Protein AF-A0A961MN35-F1 (afdb_monomer_lite)

Secondary structure (DSSP, 8-state):
--------HHHHHHHHHHHHHTT-HHHHHTT-EEEEEETTEEEEEEE--GGGB-TTSSB-HHHHHHHHHHHHHHHHTTTSS------------S---TT-EEEEEEE-----

Radius of gyration: 15.72 Å; chains: 1; bounding box: 56×25×37 Å

Sequence (112 aa):
MTMTITLSPQALAEACAEAMWSTDLTSQRLGMRIEHIAPGEATLSMEITDSMMNGHGLAHGGFVFALADSAFAFACNGYNQRTVGHQAAITYMAPGRLGDRLTAVARELFRG

pLDDT: mean 95.5, std 9.03, range [46.06, 98.94]

Foldseek 3Di:
DDDDDDDDLARLLVVQLVVVVVPPVVCVVQVKDWPDTGALKTKIKGAQAPVQADPVQWGDVVVVVVNQVVRNLSNHRSHVDHDDDPDDDDDDDDTHHHGDMDMHIGGDPDDD

Structure (mmCIF, N/CA/C/O backbone):
data_AF-A0A961MN35-F1
#
_entry.id   AF-A0A961MN35-F1
#
loop_
_atom_site.group_PDB
_atom_site.id
_atom_site.type_symbol
_atom_site.label_atom_id
_atom_site.label_alt_id
_atom_site.label_comp_id
_atom_site.label_asym_id
_atom_site.label_entity_id
_atom_site.label_seq_id
_atom_site.pdbx_PDB_ins_code
_atom_site.Cartn_x
_atom_site.Cartn_y
_atom_site.Cartn_z
_atom_site.occupancy
_atom_site.B_iso_or_equiv
_atom_site.auth_seq_id
_atom_site.auth_comp_id
_atom_site.auth_asym_id
_atom_site.auth_atom_id
_atom_site.pdbx_PDB_model_num
ATOM 1 N N . MET A 1 1 ? 38.418 -6.849 -9.381 1.00 48.84 1 MET A N 1
ATOM 2 C CA . MET A 1 1 ? 37.399 -7.021 -10.435 1.00 48.84 1 MET A CA 1
ATOM 3 C C . MET A 1 1 ? 36.085 -7.308 -9.729 1.00 48.84 1 MET A C 1
ATOM 5 O O . MET A 1 1 ? 35.867 -8.430 -9.298 1.00 48.84 1 MET A O 1
ATOM 9 N N . THR A 1 2 ? 35.293 -6.273 -9.454 1.00 46.06 2 THR A N 1
ATOM 10 C CA . THR A 1 2 ? 34.024 -6.425 -8.728 1.00 46.06 2 THR A CA 1
ATOM 11 C C . THR A 1 2 ? 32.997 -6.965 -9.714 1.00 46.06 2 THR A C 1
ATOM 13 O O . THR A 1 2 ? 32.689 -6.292 -10.693 1.00 46.06 2 THR A O 1
ATOM 16 N N . MET A 1 3 ? 32.529 -8.198 -9.518 1.00 50.12 3 MET A N 1
ATOM 17 C CA . MET A 1 3 ? 31.439 -8.742 -10.324 1.00 50.12 3 MET A CA 1
ATOM 18 C C . MET A 1 3 ? 30.145 -8.028 -9.942 1.00 50.12 3 MET A C 1
ATOM 20 O O . MET A 1 3 ? 29.671 -8.155 -8.815 1.00 50.12 3 MET A O 1
ATOM 24 N N . THR A 1 4 ? 29.574 -7.272 -10.873 1.00 64.19 4 THR A N 1
ATOM 25 C CA . THR A 1 4 ? 28.225 -6.727 -10.739 1.00 64.19 4 THR A CA 1
ATOM 26 C C . THR A 1 4 ? 27.240 -7.875 -10.932 1.00 64.19 4 THR A C 1
ATOM 28 O O . THR A 1 4 ? 27.020 -8.340 -12.050 1.00 64.19 4 THR A O 1
ATOM 31 N N . ILE A 1 5 ? 26.675 -8.379 -9.835 1.00 73.81 5 ILE A N 1
ATOM 32 C CA . ILE A 1 5 ? 25.567 -9.333 -9.904 1.00 73.81 5 ILE A CA 1
ATOM 33 C C . ILE A 1 5 ? 24.363 -8.577 -10.467 1.00 73.81 5 ILE A C 1
ATOM 35 O O . I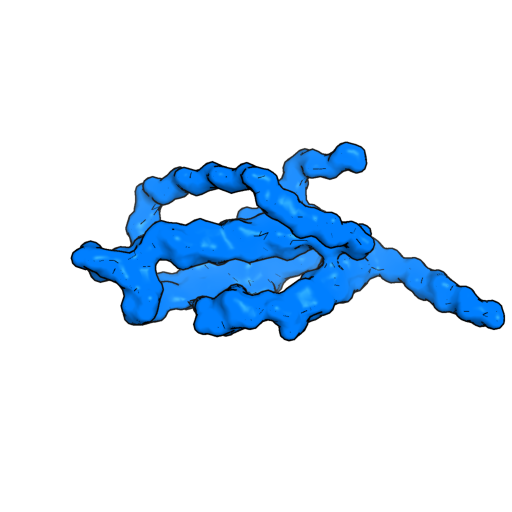LE A 1 5 ? 23.890 -7.615 -9.866 1.00 73.81 5 ILE A O 1
ATOM 39 N N . THR A 1 6 ? 23.889 -8.994 -11.639 1.00 84.69 6 THR A N 1
ATOM 40 C CA . THR A 1 6 ? 22.644 -8.474 -12.212 1.00 84.69 6 THR A CA 1
ATOM 41 C C . THR A 1 6 ? 21.495 -9.284 -11.624 1.00 84.69 6 THR A C 1
ATOM 43 O O . THR A 1 6 ? 21.406 -10.488 -11.859 1.00 84.69 6 THR A O 1
ATOM 46 N N . LEU A 1 7 ? 20.651 -8.639 -10.820 1.00 92.25 7 LEU A N 1
ATOM 47 C CA . LEU A 1 7 ? 19.444 -9.258 -10.274 1.00 92.25 7 LEU A CA 1
ATOM 48 C C . LEU A 1 7 ? 18.411 -9.480 -11.387 1.00 92.25 7 LEU A C 1
ATOM 50 O O . LEU A 1 7 ? 18.344 -8.708 -12.345 1.00 92.25 7 LEU A O 1
ATOM 54 N N . SER A 1 8 ? 17.582 -10.520 -11.249 1.00 97.00 8 SER A N 1
ATOM 55 C CA . SER A 1 8 ? 16.369 -10.633 -12.064 1.00 97.00 8 SER A CA 1
ATOM 56 C C . SER A 1 8 ? 15.417 -9.470 -11.741 1.00 97.00 8 SER A C 1
ATOM 58 O O . SER A 1 8 ? 15.504 -8.911 -10.645 1.00 97.00 8 SER A O 1
ATOM 60 N N . PRO A 1 9 ? 14.478 -9.109 -12.637 1.00 96.88 9 PRO A N 1
ATOM 61 C CA . PRO A 1 9 ? 13.500 -8.057 -12.349 1.00 96.88 9 PRO A CA 1
ATOM 62 C C . PRO A 1 9 ? 12.738 -8.293 -11.039 1.00 96.88 9 PRO A C 1
ATOM 64 O O . PRO A 1 9 ? 12.581 -7.370 -10.248 1.00 96.88 9 PRO A O 1
ATOM 67 N N . GLN A 1 10 ? 12.341 -9.543 -10.779 1.00 98.12 10 GLN A N 1
ATOM 68 C CA . GLN A 1 10 ? 11.676 -9.932 -9.536 1.00 98.12 10 GLN A CA 1
ATOM 69 C C . GLN A 1 10 ? 12.566 -9.685 -8.311 1.00 98.12 10 GLN A C 1
ATOM 71 O O . GLN A 1 10 ? 12.160 -8.986 -7.388 1.00 98.12 10 GLN A O 1
ATOM 76 N N . ALA A 1 11 ? 13.803 -10.194 -8.332 1.00 98.12 11 ALA A N 1
ATOM 77 C CA . ALA A 1 11 ? 14.728 -10.040 -7.212 1.00 98.12 11 ALA A CA 1
ATOM 78 C C . ALA A 1 11 ? 15.112 -8.569 -6.973 1.00 98.12 11 ALA A C 1
ATOM 80 O O . ALA A 1 11 ? 15.351 -8.166 -5.837 1.00 98.12 11 ALA A O 1
ATOM 81 N N . LEU A 1 12 ? 15.162 -7.754 -8.033 1.00 97.88 12 LEU A N 1
ATOM 82 C CA . LEU A 1 12 ? 15.378 -6.315 -7.916 1.00 97.88 12 LEU A CA 1
ATOM 83 C C . LEU A 1 12 ? 14.195 -5.629 -7.226 1.00 97.88 12 LEU A C 1
ATOM 85 O O . LEU A 1 12 ? 14.413 -4.859 -6.293 1.00 97.88 12 LEU A O 1
ATOM 89 N N . ALA A 1 13 ? 12.965 -5.929 -7.651 1.00 98.31 13 ALA A N 1
ATOM 90 C CA . ALA A 1 13 ? 11.759 -5.358 -7.062 1.00 98.31 13 ALA A CA 1
ATOM 91 C C . ALA A 1 13 ? 11.633 -5.711 -5.573 1.00 98.31 13 ALA A C 1
ATOM 93 O O . ALA A 1 13 ? 11.405 -4.824 -4.752 1.00 98.31 13 ALA A O 1
ATOM 94 N N . GLU A 1 14 ? 11.867 -6.975 -5.214 1.00 98.50 14 GLU A N 1
ATOM 95 C CA . GLU A 1 14 ? 11.877 -7.444 -3.823 1.00 98.50 14 GLU A CA 1
ATOM 96 C C . GLU A 1 14 ? 12.959 -6.747 -2.991 1.00 98.50 14 GLU A C 1
ATOM 98 O O . GLU A 1 14 ? 12.674 -6.265 -1.896 1.00 98.50 14 GLU A O 1
ATOM 103 N N . ALA A 1 15 ? 14.182 -6.612 -3.516 1.00 98.25 15 ALA A N 1
ATOM 104 C CA . ALA A 1 15 ? 15.260 -5.912 -2.820 1.00 98.25 15 ALA A CA 1
ATOM 105 C C . ALA A 1 15 ? 14.954 -4.417 -2.616 1.00 98.25 15 ALA A C 1
ATOM 107 O O . ALA A 1 15 ? 15.256 -3.857 -1.559 1.00 98.25 15 ALA A O 1
ATOM 108 N N . CYS A 1 16 ? 14.342 -3.758 -3.605 1.00 98.19 16 CYS A N 1
ATOM 109 C CA . CYS A 1 16 ? 13.893 -2.372 -3.477 1.00 98.19 16 CYS A CA 1
ATOM 110 C C . CYS A 1 16 ? 12.778 -2.227 -2.439 1.00 98.19 16 CYS A C 1
ATOM 112 O O . CYS A 1 16 ? 12.827 -1.303 -1.625 1.00 98.19 16 CYS A O 1
ATOM 114 N N . ALA A 1 17 ? 11.803 -3.139 -2.447 1.00 98.44 17 ALA A N 1
ATOM 115 C CA . ALA A 1 17 ? 10.725 -3.155 -1.472 1.00 98.44 17 ALA A CA 1
ATOM 116 C C . ALA A 1 17 ? 11.265 -3.366 -0.054 1.00 98.44 17 ALA A C 1
ATOM 118 O O . ALA A 1 17 ? 10.930 -2.584 0.826 1.00 98.44 17 ALA A O 1
ATOM 119 N N . GLU A 1 18 ? 12.162 -4.329 0.162 1.00 98.44 18 GLU A N 1
ATOM 120 C CA . GLU A 1 18 ? 12.787 -4.564 1.470 1.00 98.44 18 GLU A CA 1
ATOM 121 C C . GLU A 1 18 ? 13.535 -3.319 1.969 1.00 98.44 18 GLU A C 1
ATOM 123 O O . GLU A 1 18 ? 13.336 -2.859 3.097 1.00 98.44 18 GLU A O 1
ATOM 128 N N . ALA A 1 19 ? 14.347 -2.708 1.100 1.00 98.06 19 ALA A N 1
ATOM 129 C CA . ALA A 1 19 ? 15.084 -1.497 1.441 1.00 98.06 19 ALA A CA 1
ATOM 130 C C . ALA A 1 19 ? 14.145 -0.341 1.820 1.00 98.06 19 ALA A C 1
ATOM 132 O O . ALA A 1 19 ? 14.375 0.329 2.828 1.00 98.06 19 ALA A O 1
ATOM 133 N N . MET A 1 20 ? 13.080 -0.115 1.048 1.00 97.94 20 MET A N 1
ATOM 134 C CA . MET A 1 20 ? 12.100 0.932 1.339 1.00 97.94 20 MET A CA 1
ATOM 135 C C . MET A 1 20 ? 11.321 0.628 2.626 1.00 97.94 20 MET A C 1
ATOM 137 O O . MET A 1 20 ? 11.259 1.480 3.516 1.00 97.94 20 MET A O 1
ATOM 141 N N . TRP A 1 21 ? 10.813 -0.602 2.762 1.00 98.50 21 TRP A N 1
ATOM 142 C CA . TRP A 1 21 ? 10.045 -1.071 3.915 1.00 98.50 21 TRP A CA 1
ATOM 143 C C . TRP A 1 21 ? 10.814 -0.888 5.214 1.00 98.50 21 TRP A C 1
ATOM 145 O O . TRP A 1 21 ? 10.242 -0.367 6.165 1.00 98.50 21 TRP A O 1
ATOM 155 N N . SER A 1 22 ? 12.117 -1.198 5.238 1.00 98.19 22 SER A N 1
ATOM 156 C CA . SER A 1 22 ? 12.975 -1.064 6.427 1.00 98.19 22 SER A CA 1
ATOM 157 C C . SER A 1 22 ? 12.969 0.334 7.064 1.00 98.19 22 SER A C 1
ATOM 159 O O . SER A 1 22 ? 13.250 0.472 8.255 1.00 98.19 22 SER A O 1
ATOM 161 N N . THR A 1 23 ? 12.609 1.368 6.296 1.00 96.88 23 THR A N 1
ATOM 162 C CA . THR A 1 23 ? 12.550 2.763 6.759 1.00 96.88 23 THR A C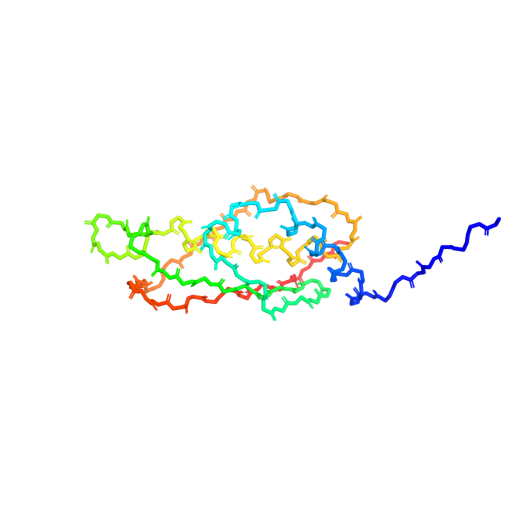A 1
ATOM 163 C C . THR A 1 23 ? 11.148 3.375 6.744 1.00 96.88 23 THR A C 1
ATOM 165 O O . THR A 1 23 ? 10.964 4.473 7.272 1.00 96.88 23 THR A O 1
ATOM 168 N N . ASP A 1 24 ? 10.143 2.675 6.212 1.00 98.06 24 ASP A N 1
ATOM 169 C CA . ASP A 1 24 ? 8.750 3.127 6.208 1.00 98.06 24 ASP A CA 1
ATOM 170 C C . ASP A 1 24 ? 8.064 2.831 7.552 1.00 98.06 24 ASP A C 1
ATOM 172 O O . ASP A 1 24 ? 7.224 1.941 7.708 1.00 98.06 24 ASP A O 1
ATOM 176 N N . LEU A 1 25 ? 8.449 3.610 8.564 1.00 98.25 25 LEU A N 1
ATOM 177 C CA . LEU A 1 25 ? 7.912 3.477 9.917 1.00 98.25 25 LEU A CA 1
ATOM 178 C C . LEU A 1 25 ? 6.413 3.784 9.985 1.00 98.25 25 LEU A C 1
ATOM 180 O O . LEU A 1 25 ? 5.746 3.311 10.903 1.00 98.25 25 LEU A O 1
ATOM 184 N N . THR A 1 26 ? 5.881 4.582 9.060 1.00 97.88 26 THR A N 1
ATOM 185 C CA . THR A 1 26 ? 4.459 4.933 9.041 1.00 97.88 26 THR A CA 1
ATOM 186 C C . THR A 1 26 ? 3.629 3.716 8.670 1.00 97.88 26 THR A C 1
ATOM 188 O O . THR A 1 26 ? 2.769 3.323 9.459 1.00 97.88 26 THR A O 1
ATOM 191 N N . SER A 1 27 ? 3.924 3.069 7.538 1.00 98.38 27 SER A N 1
ATOM 192 C CA . SER A 1 27 ? 3.208 1.859 7.116 1.00 98.38 27 SER A CA 1
ATOM 193 C C . SER A 1 27 ? 3.327 0.748 8.161 1.00 98.38 27 SER A C 1
ATOM 195 O O . SER A 1 27 ? 2.325 0.136 8.531 1.00 98.38 27 SER A O 1
ATOM 197 N N . GLN A 1 28 ? 4.520 0.550 8.734 1.00 98.56 28 GLN A N 1
ATOM 198 C CA . GLN A 1 28 ? 4.727 -0.429 9.808 1.00 98.56 28 GLN A CA 1
ATOM 199 C C . GLN A 1 28 ? 3.893 -0.127 11.065 1.00 98.56 28 GLN A C 1
ATOM 201 O O . GLN A 1 28 ? 3.270 -1.026 11.627 1.00 98.56 28 GLN A O 1
ATOM 206 N N . ARG A 1 29 ? 3.846 1.133 11.523 1.00 98.25 29 ARG A N 1
ATOM 207 C CA . ARG A 1 29 ? 3.081 1.537 12.722 1.00 98.25 29 ARG A CA 1
ATOM 208 C C . ARG A 1 29 ? 1.575 1.475 12.522 1.00 98.25 29 ARG A C 1
ATOM 210 O O . ARG A 1 29 ? 0.853 1.253 13.487 1.00 98.25 29 ARG A O 1
ATOM 217 N N . LEU A 1 30 ? 1.115 1.652 11.288 1.00 98.25 30 LEU A N 1
ATOM 218 C CA . LEU A 1 30 ? -0.276 1.421 10.911 1.00 98.25 30 LEU A CA 1
ATOM 219 C C . LEU A 1 30 ? -0.610 -0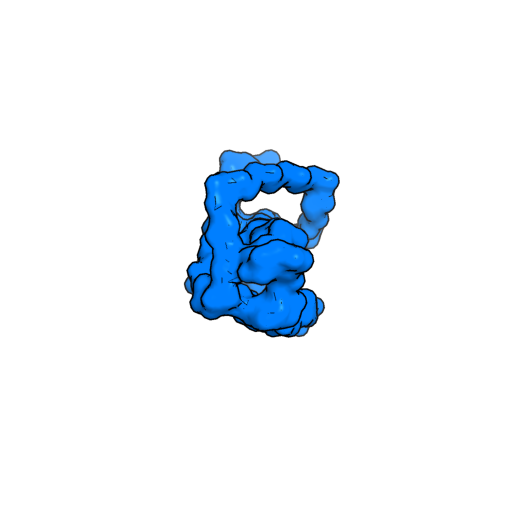.075 10.798 1.00 98.25 30 LEU A C 1
ATOM 221 O O . LEU A 1 30 ? -1.735 -0.422 10.464 1.00 98.25 30 LEU A O 1
ATOM 225 N N . GLY A 1 31 ? 0.338 -0.975 11.080 1.00 98.44 31 GLY A N 1
ATOM 226 C CA . GLY A 1 31 ? 0.113 -2.417 11.021 1.00 98.44 31 GLY A CA 1
ATOM 227 C C . GLY A 1 31 ? -0.043 -2.941 9.595 1.00 98.44 31 GLY A C 1
ATOM 228 O O . GLY A 1 31 ? -0.618 -4.015 9.404 1.00 98.44 31 GLY A O 1
ATOM 229 N N . MET A 1 32 ? 0.446 -2.196 8.596 1.00 98.81 32 MET A N 1
ATOM 230 C CA . MET A 1 32 ? 0.417 -2.657 7.217 1.00 98.81 32 MET A CA 1
ATOM 231 C C . MET A 1 32 ? 1.339 -3.865 7.032 1.00 98.81 32 MET A C 1
ATOM 233 O O . MET A 1 32 ? 2.337 -4.030 7.740 1.00 98.81 32 MET A O 1
ATOM 237 N N . ARG A 1 33 ? 1.023 -4.705 6.050 1.00 98.75 33 ARG A N 1
ATOM 238 C CA . ARG A 1 33 ? 1.853 -5.839 5.636 1.00 98.75 33 ARG A CA 1
ATOM 239 C C . ARG A 1 33 ? 2.004 -5.841 4.126 1.00 98.75 33 ARG A C 1
ATOM 241 O O . ARG A 1 33 ? 1.017 -5.650 3.421 1.00 98.75 33 ARG A O 1
ATOM 248 N N . ILE A 1 34 ? 3.221 -6.083 3.647 1.00 98.75 34 ILE A N 1
ATOM 249 C CA . ILE A 1 34 ? 3.469 -6.400 2.239 1.00 98.75 34 ILE A CA 1
ATOM 250 C C . ILE A 1 34 ? 3.032 -7.848 2.010 1.00 98.75 34 ILE A C 1
ATOM 252 O O . ILE A 1 34 ? 3.549 -8.764 2.642 1.00 98.75 34 ILE A O 1
ATOM 256 N N . GLU A 1 35 ? 2.069 -8.043 1.117 1.00 98.75 35 GLU A N 1
ATOM 257 C CA . GLU A 1 35 ? 1.516 -9.355 0.763 1.00 98.75 35 GLU A CA 1
ATOM 258 C C . GLU A 1 35 ? 2.117 -9.887 -0.545 1.00 98.75 35 GLU A C 1
ATOM 260 O O . GLU A 1 35 ? 2.266 -11.093 -0.721 1.00 98.75 35 GLU A O 1
ATOM 265 N N . HIS A 1 36 ? 2.449 -8.987 -1.476 1.00 98.81 36 HIS A N 1
ATOM 266 C CA . HIS A 1 36 ? 3.017 -9.324 -2.780 1.00 98.81 36 HIS A CA 1
ATOM 267 C C . HIS A 1 36 ? 3.837 -8.157 -3.331 1.00 98.81 36 HIS A C 1
ATOM 269 O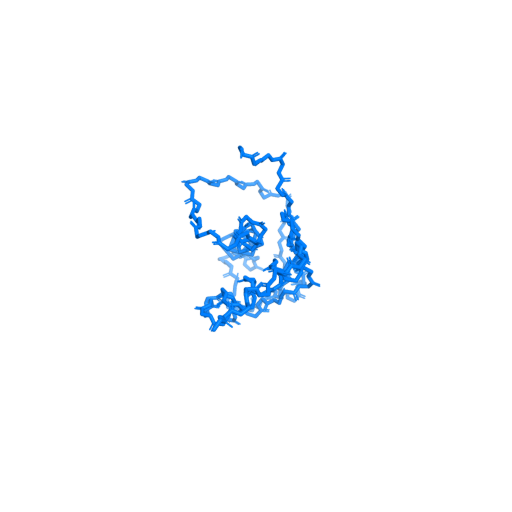 O . HIS A 1 36 ? 3.418 -7.004 -3.208 1.00 98.81 36 HIS A O 1
ATOM 275 N N . ILE A 1 37 ? 4.953 -8.474 -3.989 1.00 98.81 37 ILE A N 1
ATOM 276 C CA . ILE A 1 37 ? 5.782 -7.547 -4.765 1.00 98.81 37 ILE A CA 1
ATOM 277 C C . ILE A 1 37 ? 6.150 -8.227 -6.079 1.00 98.81 37 ILE A C 1
ATOM 279 O O . ILE A 1 37 ? 6.559 -9.386 -6.084 1.00 98.81 37 ILE A O 1
ATOM 283 N N . ALA A 1 38 ? 6.047 -7.488 -7.176 1.00 98.50 38 ALA A N 1
ATOM 284 C CA . ALA A 1 38 ? 6.607 -7.849 -8.473 1.00 98.50 38 ALA A CA 1
ATOM 285 C C . ALA A 1 38 ? 7.003 -6.562 -9.225 1.00 98.50 38 ALA A C 1
ATOM 287 O O . ALA A 1 38 ? 6.682 -5.461 -8.767 1.00 98.50 38 ALA A O 1
ATOM 288 N N . PRO A 1 39 ? 7.714 -6.638 -10.364 1.00 97.88 39 PRO A N 1
ATOM 289 C CA . PRO A 1 39 ? 8.013 -5.455 -11.167 1.00 97.88 39 PRO A CA 1
ATOM 290 C C . PRO A 1 39 ? 6.736 -4.687 -11.533 1.00 97.88 39 PRO A C 1
ATOM 292 O O . PRO A 1 39 ? 5.874 -5.213 -12.232 1.00 97.88 39 PRO A O 1
ATOM 295 N N . GLY A 1 40 ? 6.614 -3.453 -11.038 1.00 98.06 40 GLY A N 1
ATOM 296 C CA . GLY A 1 40 ? 5.450 -2.604 -11.285 1.00 98.06 40 GLY A CA 1
ATOM 297 C C . GLY A 1 40 ? 4.206 -2.971 -10.472 1.00 98.06 40 GLY A C 1
ATOM 298 O O . GLY A 1 40 ? 3.155 -2.381 -10.701 1.00 98.06 40 GLY A O 1
ATOM 299 N N . GLU A 1 41 ? 4.273 -3.915 -9.533 1.00 98.75 41 GLU A N 1
ATOM 300 C CA . GLU A 1 41 ? 3.106 -4.380 -8.779 1.00 98.75 41 GLU A CA 1
ATOM 301 C C . GLU A 1 41 ? 3.392 -4.493 -7.285 1.00 98.75 41 GLU A C 1
ATOM 303 O O . GLU A 1 41 ? 4.461 -4.932 -6.859 1.00 98.75 41 GLU A O 1
ATOM 308 N N . ALA A 1 42 ? 2.392 -4.161 -6.475 1.00 98.88 42 ALA A N 1
ATOM 309 C CA . ALA A 1 42 ? 2.440 -4.382 -5.039 1.00 98.88 42 ALA A CA 1
ATOM 310 C C . ALA A 1 42 ? 1.042 -4.647 -4.484 1.00 98.88 42 ALA A C 1
ATOM 312 O O . ALA A 1 42 ? 0.055 -4.056 -4.922 1.00 98.88 42 ALA A O 1
ATOM 313 N N . THR A 1 43 ? 0.954 -5.530 -3.494 1.00 98.94 43 THR A N 1
ATOM 314 C CA . THR A 1 43 ? -0.251 -5.702 -2.679 1.00 98.94 43 THR A CA 1
ATOM 315 C C . THR A 1 43 ? 0.106 -5.524 -1.219 1.00 98.94 43 THR A C 1
ATOM 317 O O . THR A 1 43 ? 1.006 -6.200 -0.722 1.00 98.94 43 THR A O 1
ATOM 320 N N . LEU A 1 44 ? -0.611 -4.638 -0.532 1.00 98.88 44 LEU A N 1
ATOM 321 C CA . LEU A 1 44 ? -0.486 -4.427 0.906 1.00 98.88 44 LEU A CA 1
ATOM 322 C C . LEU A 1 44 ? -1.829 -4.676 1.594 1.00 98.88 44 LEU A C 1
ATOM 324 O O . LEU A 1 44 ? -2.889 -4.442 1.012 1.00 98.88 44 LEU A O 1
ATOM 328 N N . SER A 1 45 ? -1.790 -5.103 2.853 1.00 98.88 45 SER A N 1
ATOM 329 C CA . SER A 1 45 ? -2.976 -5.207 3.705 1.00 98.88 45 SER A CA 1
ATOM 330 C C . SER A 1 45 ? -2.837 -4.397 4.988 1.00 98.88 45 SER A C 1
ATOM 332 O O . SER A 1 45 ? -1.723 -4.108 5.414 1.00 98.88 45 SER A O 1
ATOM 334 N N . MET A 1 46 ? -3.965 -4.030 5.600 1.00 98.75 46 MET A N 1
ATOM 335 C CA . MET A 1 46 ? -4.030 -3.321 6.882 1.00 98.75 46 MET A CA 1
ATOM 336 C C . MET A 1 46 ? -5.331 -3.663 7.604 1.00 98.75 46 MET A C 1
ATOM 338 O O . MET A 1 46 ? -6.398 -3.679 6.991 1.00 98.75 46 MET A O 1
ATOM 342 N N . GLU A 1 47 ? -5.249 -3.925 8.903 1.00 98.75 47 GLU A N 1
ATOM 343 C CA . GLU A 1 47 ? -6.424 -4.096 9.760 1.00 98.75 47 GLU A CA 1
ATOM 344 C C . GLU A 1 47 ? -6.863 -2.739 10.316 1.00 98.75 47 GLU A C 1
ATOM 346 O O . GLU A 1 47 ? -6.034 -1.962 10.791 1.00 98.75 47 GLU A O 1
ATOM 351 N N . ILE A 1 48 ? -8.160 -2.438 10.253 1.00 98.50 48 ILE A N 1
ATOM 352 C CA . ILE A 1 48 ? -8.711 -1.207 10.820 1.00 98.50 48 ILE A CA 1
ATOM 353 C C . ILE A 1 48 ? -8.826 -1.350 12.334 1.00 98.50 48 ILE A C 1
ATOM 355 O O . ILE A 1 48 ? -9.635 -2.130 12.836 1.00 98.50 48 ILE A O 1
ATOM 359 N N . THR A 1 49 ? -8.052 -0.543 13.053 1.00 98.38 49 THR A N 1
ATOM 360 C CA . THR A 1 49 ? -8.065 -0.468 14.517 1.00 98.38 49 THR A CA 1
ATOM 361 C C . THR A 1 49 ? -8.955 0.668 15.022 1.00 98.38 49 THR A C 1
ATOM 363 O O . THR A 1 49 ? -9.404 1.537 14.272 1.00 98.38 49 THR A O 1
ATOM 366 N N . ASP A 1 50 ? -9.189 0.690 16.330 1.00 97.75 50 ASP A N 1
ATOM 367 C CA . ASP A 1 50 ? -9.925 1.744 17.034 1.00 97.75 50 ASP A CA 1
ATOM 368 C C . ASP A 1 50 ? -9.296 3.136 16.844 1.00 97.75 50 ASP A C 1
ATOM 370 O O . ASP A 1 50 ? -10.000 4.122 16.625 1.00 97.75 50 ASP A O 1
ATOM 374 N N . SER A 1 51 ? -7.965 3.211 16.828 1.00 97.62 51 SER A N 1
ATOM 375 C CA . SER A 1 51 ? -7.200 4.435 16.563 1.00 97.62 51 SER A CA 1
ATOM 376 C C . SER A 1 51 ? -7.361 4.983 15.140 1.00 97.62 51 SER A C 1
ATOM 378 O O . SER A 1 51 ? -6.964 6.118 14.875 1.00 97.62 51 SER A O 1
ATOM 380 N N . MET A 1 52 ? -7.956 4.208 14.227 1.00 98.38 52 MET A N 1
ATOM 381 C CA . MET A 1 52 ? -8.185 4.591 12.832 1.00 98.38 52 MET A CA 1
ATOM 382 C C . MET A 1 52 ? -9.618 5.059 12.556 1.00 98.38 52 MET A C 1
ATOM 384 O O . MET A 1 52 ? -9.992 5.280 11.400 1.00 98.38 52 MET A O 1
ATOM 388 N N . MET A 1 53 ? -10.441 5.204 13.592 1.00 98.25 53 MET A N 1
ATOM 389 C CA . MET A 1 53 ? -11.845 5.574 13.454 1.00 98.25 53 MET A CA 1
ATOM 390 C C . MET A 1 53 ? -12.019 7.089 13.294 1.00 98.25 53 MET A C 1
ATOM 392 O O . MET A 1 53 ? -11.340 7.892 13.929 1.00 98.25 53 MET A O 1
ATOM 396 N N . ASN A 1 54 ? -12.953 7.498 12.437 1.00 97.56 54 ASN A N 1
ATOM 397 C CA . ASN A 1 54 ? -13.399 8.885 12.332 1.00 97.56 54 ASN A CA 1
ATOM 398 C C . ASN A 1 54 ? -14.532 9.190 13.332 1.00 97.56 54 ASN A C 1
ATOM 400 O O . ASN A 1 54 ? -15.006 8.313 14.055 1.00 97.56 54 ASN A O 1
ATOM 404 N N . GLY A 1 55 ? -15.028 10.434 13.323 1.00 96.94 55 GLY A N 1
ATOM 405 C CA . GLY A 1 55 ? -16.116 10.889 14.203 1.00 96.94 55 GLY A CA 1
ATOM 406 C C . GLY A 1 55 ? -17.473 10.190 14.015 1.00 96.94 55 GLY A C 1
ATOM 407 O O . GLY A 1 55 ? -18.397 10.456 14.776 1.00 96.94 55 GLY A O 1
ATOM 408 N N . HIS A 1 56 ? -17.603 9.298 13.031 1.00 96.62 56 HIS A N 1
ATOM 409 C CA . HIS A 1 56 ? -18.794 8.485 12.781 1.00 96.62 56 HIS A CA 1
ATOM 410 C C . HIS A 1 56 ? -18.605 7.007 13.160 1.00 96.62 56 HIS A C 1
ATOM 412 O O . HIS A 1 56 ? -19.490 6.199 12.886 1.00 96.62 56 HIS A O 1
ATOM 418 N N . GLY A 1 57 ? -17.465 6.630 13.752 1.00 96.31 57 GLY A N 1
ATOM 419 C CA . GLY A 1 57 ? -17.154 5.230 14.064 1.00 96.31 57 GLY A CA 1
ATOM 420 C C . GLY A 1 57 ? -16.857 4.376 12.824 1.00 96.31 57 GLY A C 1
ATOM 421 O O . GLY A 1 57 ? -17.034 3.161 12.855 1.00 96.31 57 GLY A O 1
ATOM 422 N N . LEU A 1 58 ? -16.439 5.006 11.720 1.00 98.25 58 LEU A N 1
ATOM 423 C CA . LEU A 1 58 ? -16.054 4.360 10.459 1.00 98.25 58 LEU A CA 1
ATOM 424 C C . LEU A 1 58 ? -14.586 4.641 10.153 1.00 98.25 58 LEU A C 1
ATOM 426 O O . LEU A 1 58 ? -14.030 5.615 10.663 1.00 98.25 58 LEU A O 1
ATOM 430 N N . ALA A 1 59 ? -13.940 3.795 9.351 1.00 98.31 59 ALA A N 1
ATOM 431 C CA . ALA A 1 59 ? -12.530 3.971 9.020 1.00 98.31 59 ALA A CA 1
ATOM 432 C C . ALA A 1 59 ? -12.293 5.390 8.479 1.00 98.31 59 ALA A C 1
ATOM 434 O O . ALA A 1 59 ? -12.991 5.853 7.570 1.00 98.31 59 ALA A O 1
ATOM 435 N N . HIS A 1 60 ? -11.333 6.108 9.057 1.00 98.50 60 HIS A N 1
ATOM 436 C CA . HIS A 1 60 ? -10.992 7.441 8.592 1.00 98.50 60 HIS A CA 1
ATOM 437 C C . HIS A 1 60 ? -10.405 7.338 7.183 1.00 98.50 60 HIS A C 1
ATOM 439 O O . HIS A 1 60 ? -9.453 6.591 6.951 1.00 98.50 60 HIS A O 1
ATOM 445 N N . GLY A 1 61 ? -10.953 8.113 6.242 1.00 98.19 61 GLY A N 1
ATOM 446 C CA . GLY A 1 61 ? -10.562 8.039 4.830 1.00 98.19 61 GLY A CA 1
ATOM 447 C C . GLY A 1 61 ? -9.056 8.206 4.624 1.00 98.19 61 GLY A C 1
ATOM 448 O O . GLY A 1 61 ? -8.467 7.499 3.820 1.00 98.19 61 GLY A O 1
ATOM 449 N N . GLY A 1 62 ? -8.408 9.045 5.439 1.00 98.31 62 GLY A N 1
ATOM 450 C CA . GLY A 1 62 ? -6.951 9.210 5.433 1.00 98.31 62 GLY A CA 1
ATOM 451 C C . GLY A 1 62 ? -6.148 7.913 5.625 1.00 98.31 62 GLY A C 1
ATOM 452 O O . GLY A 1 62 ? -5.135 7.753 4.958 1.00 98.31 62 GLY A O 1
ATOM 453 N N . PHE A 1 63 ? -6.597 6.963 6.457 1.00 98.50 63 PHE A N 1
ATOM 454 C CA . PHE A 1 63 ? -5.895 5.680 6.623 1.00 98.50 63 PHE A CA 1
ATOM 455 C C . PHE A 1 63 ? -6.150 4.731 5.450 1.00 98.50 63 PHE A C 1
ATOM 457 O O . PHE A 1 63 ? -5.236 4.048 4.999 1.00 98.50 63 PHE A O 1
ATOM 464 N N . VAL A 1 64 ? -7.368 4.736 4.899 1.00 98.44 64 VAL A N 1
ATOM 465 C CA . VAL A 1 64 ? -7.686 3.991 3.669 1.00 98.44 64 VAL A CA 1
ATOM 466 C C . VAL A 1 64 ? -6.835 4.504 2.502 1.00 98.44 64 VAL A C 1
ATOM 468 O O . VAL A 1 64 ? -6.275 3.713 1.748 1.00 98.44 64 VAL A O 1
ATOM 471 N N . PHE A 1 65 ? -6.698 5.827 2.384 1.00 98.56 65 PHE A N 1
ATOM 472 C CA . PHE A 1 65 ? -5.819 6.457 1.407 1.00 98.56 65 PHE A CA 1
ATOM 473 C C . PHE A 1 65 ? -4.353 6.103 1.653 1.00 98.56 65 PHE A C 1
ATOM 475 O O . PHE A 1 65 ? -3.684 5.715 0.708 1.00 98.56 65 PHE A O 1
ATOM 482 N N . ALA A 1 66 ? -3.872 6.172 2.898 1.00 98.56 66 ALA A N 1
ATOM 483 C CA . ALA A 1 66 ? -2.497 5.808 3.231 1.00 98.56 66 ALA A CA 1
ATOM 484 C C . ALA A 1 66 ? -2.165 4.370 2.806 1.00 98.56 66 ALA A C 1
ATOM 486 O O . ALA A 1 66 ? -1.117 4.146 2.219 1.00 98.56 66 ALA A O 1
ATOM 487 N N . LEU A 1 67 ? -3.071 3.405 3.012 1.00 98.81 67 LEU A N 1
ATOM 488 C CA . LEU A 1 67 ? -2.873 2.034 2.527 1.00 98.81 67 LEU A CA 1
ATOM 489 C C . LEU A 1 67 ? -2.741 1.971 0.994 1.00 98.81 67 LEU A C 1
ATOM 491 O O . LEU A 1 67 ? -1.864 1.278 0.473 1.00 98.81 67 LEU A O 1
ATOM 495 N N . ALA A 1 68 ? -3.613 2.677 0.272 1.00 98.69 68 ALA A N 1
ATOM 496 C CA . ALA A 1 68 ? -3.579 2.719 -1.188 1.00 98.69 68 ALA A CA 1
ATOM 497 C C . ALA A 1 68 ? -2.314 3.415 -1.722 1.00 98.69 68 ALA A C 1
ATOM 499 O O . ALA A 1 68 ? -1.700 2.924 -2.669 1.00 98.69 68 ALA A O 1
ATOM 500 N N . ASP A 1 69 ? -1.911 4.523 -1.098 1.00 98.50 69 ASP A N 1
ATOM 501 C CA . ASP A 1 69 ? -0.703 5.281 -1.428 1.00 98.50 69 ASP A CA 1
ATOM 502 C C . ASP A 1 69 ? 0.568 4.469 -1.147 1.00 98.50 69 ASP A C 1
ATOM 504 O O . ASP A 1 69 ? 1.441 4.394 -2.008 1.00 98.50 69 ASP A O 1
ATOM 508 N N . SER A 1 70 ? 0.636 3.754 -0.018 1.00 98.62 70 SER A N 1
ATOM 509 C CA . SER A 1 70 ? 1.747 2.844 0.274 1.00 98.62 70 SER A CA 1
ATOM 510 C C . SER A 1 70 ? 1.858 1.752 -0.792 1.00 98.62 70 SER A C 1
ATOM 512 O O . SER A 1 70 ? 2.936 1.554 -1.350 1.00 98.62 70 SER A O 1
ATOM 514 N N . ALA A 1 71 ? 0.759 1.078 -1.159 1.00 98.75 71 ALA A N 1
ATOM 515 C CA . ALA A 1 71 ? 0.795 0.080 -2.233 1.00 98.75 71 ALA A CA 1
ATOM 516 C C . ALA A 1 71 ? 1.266 0.686 -3.566 1.00 98.75 71 ALA A C 1
ATOM 518 O O . ALA A 1 71 ? 2.101 0.100 -4.256 1.00 98.75 71 ALA A O 1
ATOM 519 N N . PHE A 1 72 ? 0.791 1.884 -3.909 1.00 98.25 72 PHE A N 1
ATOM 520 C CA . PHE A 1 72 ? 1.254 2.615 -5.085 1.00 98.25 72 PHE A CA 1
ATOM 521 C C . PHE A 1 72 ? 2.762 2.909 -5.037 1.00 98.25 72 PHE A C 1
ATOM 523 O O . PHE A 1 72 ? 3.463 2.643 -6.016 1.00 98.25 72 PHE A O 1
ATOM 530 N N . ALA A 1 73 ? 3.276 3.383 -3.901 1.00 97.88 73 ALA A N 1
ATOM 531 C CA . ALA A 1 73 ? 4.694 3.661 -3.710 1.00 97.88 73 ALA A CA 1
ATOM 532 C C . ALA A 1 73 ? 5.556 2.406 -3.912 1.00 97.88 73 ALA A C 1
ATOM 534 O O . ALA A 1 73 ? 6.576 2.474 -4.602 1.00 97.88 73 ALA A O 1
ATOM 535 N N . PHE A 1 74 ? 5.148 1.255 -3.361 1.00 98.44 74 PHE A N 1
ATOM 536 C CA . PHE A 1 74 ? 5.865 -0.014 -3.545 1.00 98.44 74 PHE A CA 1
ATOM 537 C C . PHE A 1 74 ? 5.836 -0.495 -5.000 1.00 98.44 74 PHE A C 1
ATOM 539 O O . PHE A 1 74 ? 6.861 -0.958 -5.499 1.00 98.44 74 PHE A O 1
ATOM 546 N N . ALA A 1 75 ? 4.719 -0.318 -5.710 1.00 98.12 75 ALA A N 1
ATOM 547 C CA . ALA A 1 75 ? 4.609 -0.707 -7.114 1.00 98.12 75 ALA A CA 1
ATOM 548 C C . ALA A 1 75 ? 5.546 0.107 -8.032 1.00 98.12 75 ALA A C 1
ATOM 550 O O . ALA A 1 75 ? 6.202 -0.461 -8.904 1.00 98.12 75 ALA A O 1
ATOM 551 N N . CYS A 1 76 ? 5.660 1.428 -7.844 1.00 96.44 76 CYS A N 1
ATOM 552 C CA . CYS A 1 76 ? 6.445 2.284 -8.748 1.00 96.44 76 CYS A CA 1
ATOM 553 C C . CYS A 1 76 ? 7.948 2.375 -8.406 1.00 96.44 76 CYS A C 1
ATOM 555 O O . CYS A 1 76 ? 8.751 2.737 -9.276 1.00 96.44 76 CYS A O 1
ATOM 557 N N . ASN A 1 77 ? 8.353 1.994 -7.184 1.00 96.69 77 ASN A N 1
ATOM 558 C CA . ASN A 1 77 ? 9.747 2.040 -6.712 1.00 96.69 77 ASN A CA 1
ATOM 559 C C . ASN A 1 77 ? 10.523 0.711 -6.844 1.00 96.69 77 ASN A C 1
ATOM 561 O O . ASN A 1 77 ? 11.663 0.623 -6.389 1.00 96.69 77 ASN A O 1
ATOM 565 N N . GLY A 1 78 ? 9.978 -0.304 -7.524 1.00 94.62 78 GLY A N 1
ATOM 566 C CA . GLY A 1 78 ? 10.617 -1.622 -7.714 1.00 94.62 78 GLY A CA 1
ATOM 567 C C . GLY A 1 78 ? 11.819 -1.676 -8.678 1.00 94.62 78 GLY A C 1
ATOM 568 O O . GLY A 1 78 ? 12.246 -2.759 -9.066 1.00 94.62 78 GLY A O 1
ATOM 569 N N . TYR A 1 79 ? 12.361 -0.532 -9.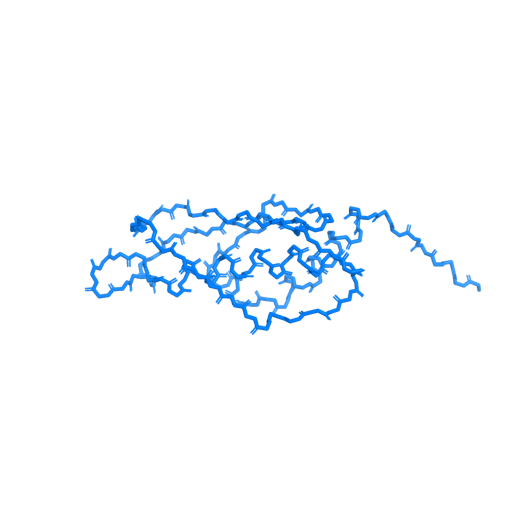103 1.00 94.88 79 TYR A N 1
ATOM 570 C CA . TYR A 1 79 ? 13.299 -0.435 -10.236 1.00 94.88 79 TYR A CA 1
ATOM 571 C C . TYR A 1 79 ? 14.653 0.188 -9.875 1.00 94.88 79 TYR A C 1
ATOM 573 O O . TYR A 1 79 ? 15.376 0.666 -10.749 1.00 94.88 79 TYR A O 1
ATOM 581 N N . ASN A 1 80 ? 14.989 0.232 -8.583 1.00 95.19 80 ASN A N 1
ATOM 582 C CA . ASN A 1 80 ? 16.211 0.855 -8.061 1.00 95.19 80 ASN A CA 1
ATOM 583 C C . ASN A 1 80 ? 16.392 2.324 -8.497 1.00 95.19 80 ASN A C 1
ATOM 585 O O . ASN A 1 80 ? 17.500 2.823 -8.692 1.00 95.19 80 ASN A O 1
ATOM 589 N N . GLN A 1 81 ? 15.270 3.024 -8.651 1.00 93.38 81 GLN A N 1
ATOM 590 C CA . GLN A 1 81 ? 15.192 4.453 -8.911 1.00 93.38 81 GLN A CA 1
ATOM 591 C C . GLN A 1 81 ? 14.156 5.032 -7.959 1.00 93.38 81 GLN A C 1
ATOM 593 O O . GLN A 1 81 ? 13.012 4.585 -7.948 1.00 93.38 81 GLN A O 1
ATOM 598 N N . ARG A 1 82 ? 14.567 6.007 -7.145 1.00 93.12 82 ARG A N 1
ATOM 599 C CA . ARG A 1 82 ? 13.664 6.652 -6.190 1.00 93.12 82 ARG A CA 1
ATOM 600 C C . ARG A 1 82 ? 12.695 7.559 -6.932 1.00 93.12 82 ARG A C 1
ATOM 602 O O . ARG A 1 82 ? 13.119 8.431 -7.688 1.00 93.12 82 ARG A O 1
ATOM 609 N N . THR A 1 83 ? 11.414 7.376 -6.662 1.00 93.19 83 THR A N 1
ATOM 610 C CA . THR A 1 83 ? 10.320 8.172 -7.211 1.00 93.19 83 THR A CA 1
ATOM 611 C C . THR A 1 83 ? 9.421 8.655 -6.079 1.00 93.19 83 THR A C 1
ATOM 613 O O . THR A 1 83 ? 9.359 8.042 -5.014 1.00 93.19 83 THR A O 1
ATOM 616 N N . VAL A 1 84 ? 8.751 9.785 -6.295 1.00 94.75 84 VAL A N 1
ATOM 617 C CA . VAL A 1 84 ? 7.809 10.373 -5.337 1.00 94.75 84 VAL A CA 1
ATOM 618 C C . VAL A 1 84 ? 6.481 10.642 -6.030 1.00 94.75 84 VAL A C 1
ATOM 620 O O . VAL A 1 84 ? 6.454 11.011 -7.207 1.00 94.75 84 VAL A O 1
ATOM 623 N N . GLY A 1 85 ? 5.380 10.456 -5.304 1.00 93.38 85 GLY A N 1
ATOM 624 C CA . GLY A 1 85 ? 4.045 10.757 -5.806 1.00 93.38 85 GLY A CA 1
ATOM 625 C C . GLY A 1 85 ? 3.870 12.259 -6.027 1.00 93.38 85 GLY A C 1
ATOM 626 O O . GLY A 1 85 ? 4.113 13.057 -5.127 1.00 93.38 85 GLY A O 1
ATOM 627 N N . HIS A 1 86 ? 3.444 12.648 -7.229 1.00 95.88 86 HIS A N 1
ATOM 628 C CA . HIS A 1 86 ? 3.111 14.044 -7.538 1.00 95.88 86 HIS A CA 1
ATOM 629 C C . HIS A 1 86 ? 1.624 14.325 -7.272 1.00 95.88 86 HIS A C 1
ATOM 631 O O . HIS A 1 86 ? 1.262 15.365 -6.730 1.00 95.88 86 HIS A O 1
ATOM 637 N N . GLN A 1 87 ? 0.752 13.389 -7.644 1.00 96.31 87 GLN A N 1
ATOM 638 C CA . GLN A 1 87 ? -0.695 13.523 -7.532 1.00 96.31 87 GLN A CA 1
ATOM 639 C C . GLN A 1 87 ? -1.312 12.159 -7.221 1.00 96.31 87 GLN A C 1
ATOM 641 O O . GLN A 1 87 ? -0.877 11.144 -7.762 1.00 96.31 87 GLN A O 1
ATOM 646 N N . ALA A 1 88 ? -2.373 12.157 -6.420 1.00 96.38 88 ALA A N 1
ATOM 647 C CA . ALA A 1 88 ? -3.257 11.017 -6.243 1.00 96.38 88 ALA A CA 1
ATOM 648 C C . ALA A 1 88 ? -4.710 11.496 -6.141 1.00 96.38 88 ALA A C 1
ATOM 650 O O . ALA A 1 88 ? -4.984 12.614 -5.701 1.00 96.38 88 ALA A O 1
ATOM 651 N N . ALA A 1 89 ? -5.645 10.647 -6.555 1.00 97.62 89 ALA A N 1
ATOM 652 C CA . ALA A 1 89 ? -7.075 10.856 -6.378 1.00 97.62 89 ALA A CA 1
ATOM 653 C C . ALA A 1 89 ? -7.697 9.559 -5.862 1.00 97.62 89 ALA A C 1
ATOM 655 O O . ALA A 1 89 ? -7.312 8.472 -6.288 1.00 97.62 89 ALA A O 1
ATOM 656 N N . ILE A 1 90 ? -8.659 9.675 -4.950 1.00 97.44 90 ILE A N 1
ATOM 657 C CA . ILE A 1 90 ? -9.349 8.531 -4.355 1.00 97.44 90 ILE A CA 1
ATOM 658 C C . ILE A 1 90 ? -10.856 8.758 -4.379 1.00 97.44 90 ILE A C 1
ATOM 660 O O . ILE A 1 90 ? -11.340 9.870 -4.177 1.00 97.44 90 ILE A O 1
ATOM 664 N N . THR A 1 91 ? -11.607 7.690 -4.633 1.00 98.19 91 THR A N 1
ATOM 665 C CA . THR A 1 91 ? -13.069 7.669 -4.538 1.00 98.19 91 THR A CA 1
ATOM 666 C C . THR A 1 91 ? -13.474 6.621 -3.512 1.00 98.19 91 THR A C 1
ATOM 668 O O . THR A 1 91 ? -13.145 5.446 -3.654 1.00 98.19 91 THR A O 1
ATOM 671 N N . TYR A 1 92 ? -14.193 7.042 -2.473 1.00 97.00 92 TYR A N 1
ATOM 672 C CA . TYR A 1 92 ? -14.674 6.151 -1.419 1.00 97.00 92 TYR A CA 1
ATOM 673 C C . TYR A 1 92 ? -16.061 5.622 -1.783 1.00 97.00 92 TYR A C 1
ATOM 675 O O . TYR A 1 92 ? -17.028 6.380 -1.808 1.00 97.00 92 TYR A O 1
ATOM 683 N N . MET A 1 93 ? -16.154 4.325 -2.078 1.00 96.75 93 MET A N 1
ATOM 684 C CA . MET A 1 93 ? -17.408 3.691 -2.511 1.00 96.75 93 MET A CA 1
ATOM 685 C C . MET A 1 93 ? -18.225 3.109 -1.351 1.00 96.75 93 MET A C 1
ATOM 687 O O . MET A 1 93 ? -19.450 3.086 -1.411 1.00 96.75 93 MET A O 1
ATOM 691 N N . ALA A 1 94 ? -17.554 2.629 -0.301 1.00 96.00 94 ALA A N 1
ATOM 692 C CA . ALA A 1 94 ? -18.179 1.995 0.854 1.00 96.00 94 ALA A CA 1
ATOM 693 C C . ALA A 1 94 ? -17.376 2.284 2.135 1.00 96.00 94 ALA A C 1
ATOM 695 O O . ALA A 1 94 ? -16.161 2.487 2.059 1.00 96.00 94 ALA A O 1
ATOM 696 N N . PRO A 1 95 ? -18.029 2.310 3.309 1.00 96.19 95 PRO A N 1
ATOM 697 C CA . PRO A 1 95 ? -17.346 2.545 4.573 1.00 96.19 95 PRO A CA 1
ATOM 698 C C . PRO A 1 95 ? -16.618 1.289 5.075 1.00 96.19 95 PRO A C 1
ATOM 700 O O . PRO A 1 95 ? -17.183 0.195 5.038 1.00 96.19 95 PRO A O 1
ATOM 703 N N . GLY A 1 96 ? -15.404 1.465 5.603 1.00 97.06 96 GLY A N 1
ATOM 704 C CA . GLY A 1 96 ? -14.696 0.442 6.383 1.00 97.06 96 GLY A CA 1
ATOM 705 C C . GLY A 1 96 ? -15.094 0.479 7.861 1.00 97.06 96 GLY A C 1
ATOM 706 O O . GLY A 1 96 ? -15.429 1.544 8.391 1.00 97.06 96 GLY A O 1
ATOM 707 N N . ARG A 1 97 ? -15.067 -0.673 8.527 1.00 98.25 97 ARG A N 1
ATOM 708 C CA . ARG A 1 97 ? -15.463 -0.873 9.929 1.00 98.25 97 ARG A CA 1
ATOM 709 C C . ARG A 1 97 ? -14.286 -1.358 10.775 1.00 98.25 97 ARG A C 1
ATOM 711 O O . ARG A 1 97 ? -13.295 -1.854 10.250 1.00 98.25 97 ARG A O 1
ATOM 718 N N . LEU A 1 98 ? -14.412 -1.208 12.093 1.00 98.31 98 LEU A N 1
ATOM 719 C CA . LEU A 1 98 ? -13.465 -1.766 13.060 1.00 98.31 98 LEU A CA 1
ATOM 720 C C . LEU A 1 98 ? -13.281 -3.274 12.832 1.00 98.31 98 LEU A C 1
ATOM 722 O O . LEU A 1 98 ? -14.269 -4.001 12.735 1.00 98.31 98 LEU A O 1
ATOM 726 N N . GLY A 1 99 ? -12.028 -3.726 12.778 1.00 98.25 99 GLY A N 1
ATOM 727 C CA . GLY A 1 99 ? -11.664 -5.125 12.545 1.00 98.25 99 GLY A CA 1
ATOM 728 C C . GLY A 1 99 ? -11.697 -5.559 11.077 1.00 98.25 99 GLY A C 1
ATOM 729 O O . GLY A 1 99 ? -11.303 -6.685 10.775 1.00 98.25 99 GLY A O 1
ATOM 730 N N . ASP A 1 100 ? -12.124 -4.699 10.144 1.00 98.50 100 ASP A N 1
ATOM 731 C CA . ASP A 1 100 ? -12.006 -5.013 8.721 1.00 98.50 100 ASP A CA 1
ATOM 732 C C . ASP A 1 100 ? -10.524 -5.113 8.336 1.00 98.50 100 ASP A C 1
ATOM 734 O O . ASP A 1 100 ? -9.721 -4.228 8.645 1.00 98.50 100 ASP A O 1
ATOM 738 N N . ARG A 1 101 ? -10.166 -6.158 7.583 1.00 98.62 101 ARG A N 1
ATOM 739 C CA . ARG A 1 101 ? -8.879 -6.223 6.884 1.00 98.62 101 ARG A CA 1
ATOM 740 C C . ARG A 1 101 ? -9.037 -5.651 5.483 1.00 98.62 101 ARG A C 1
ATOM 742 O O . ARG A 1 101 ? -9.625 -6.283 4.606 1.00 98.62 101 ARG A O 1
ATOM 749 N N . LEU A 1 102 ? -8.470 -4.474 5.259 1.00 98.62 102 LEU A N 1
ATOM 750 C CA . LEU A 1 102 ? -8.388 -3.868 3.937 1.00 98.62 102 LEU A CA 1
ATOM 751 C C . LEU A 1 102 ? -7.181 -4.416 3.175 1.00 98.62 102 LEU A C 1
ATOM 753 O O . LEU A 1 102 ? -6.151 -4.740 3.762 1.00 98.62 102 LEU A O 1
ATOM 757 N N . THR A 1 103 ? -7.314 -4.524 1.856 1.00 98.81 103 THR A N 1
ATOM 758 C CA . THR A 1 103 ? -6.234 -4.920 0.941 1.00 98.81 103 THR A CA 1
ATOM 759 C C . THR A 1 103 ? -6.186 -3.923 -0.210 1.00 98.81 103 THR A C 1
ATOM 761 O O . THR A 1 103 ? -7.205 -3.691 -0.859 1.00 98.81 103 THR A O 1
ATOM 764 N N . ALA A 1 104 ? -5.020 -3.331 -0.456 1.00 98.88 104 ALA A N 1
ATOM 765 C CA . ALA A 1 104 ? -4.762 -2.467 -1.599 1.00 98.88 104 ALA A CA 1
ATOM 766 C C . ALA A 1 104 ? -3.867 -3.192 -2.601 1.00 98.88 104 ALA A C 1
ATOM 768 O O . ALA A 1 104 ? -2.810 -3.703 -2.238 1.00 98.88 104 ALA A O 1
ATOM 769 N N . VAL A 1 105 ? -4.298 -3.208 -3.860 1.00 98.88 105 VAL A N 1
ATOM 770 C CA . VAL A 1 105 ? -3.563 -3.785 -4.987 1.00 98.88 105 VAL A CA 1
ATOM 771 C C . VAL A 1 105 ? -3.197 -2.649 -5.931 1.00 98.88 105 VAL A C 1
ATOM 773 O O . VAL A 1 105 ? -4.075 -1.920 -6.395 1.00 98.88 105 VAL A O 1
ATOM 776 N N . ALA A 1 106 ? -1.911 -2.507 -6.217 1.00 98.75 106 ALA A N 1
ATOM 777 C CA . ALA A 1 106 ? -1.370 -1.515 -7.127 1.00 98.75 106 ALA A CA 1
ATOM 778 C C . ALA A 1 106 ? -0.666 -2.204 -8.297 1.00 98.75 106 ALA A C 1
ATOM 780 O O . ALA A 1 106 ? 0.072 -3.171 -8.113 1.00 98.75 106 ALA A O 1
ATOM 781 N N . ARG A 1 107 ? -0.893 -1.670 -9.498 1.00 98.38 107 ARG A N 1
ATOM 782 C CA . ARG A 1 107 ? -0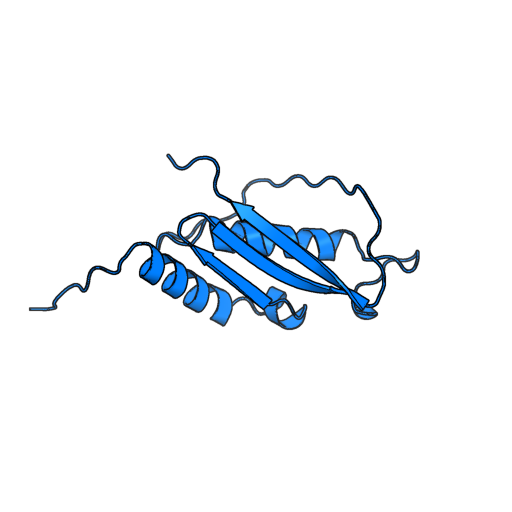.232 -2.085 -10.734 1.00 98.38 107 ARG A CA 1
ATOM 783 C C . ARG A 1 107 ? 0.113 -0.856 -11.563 1.00 98.38 107 ARG A C 1
ATOM 785 O O . ARG A 1 107 ? -0.749 -0.015 -11.821 1.00 98.38 107 ARG A O 1
ATOM 792 N N . GLU A 1 108 ? 1.358 -0.782 -11.999 1.00 97.19 108 GLU A N 1
ATOM 793 C CA . GLU A 1 108 ? 1.868 0.205 -12.937 1.00 97.19 108 GLU A CA 1
ATOM 794 C C . GLU A 1 108 ? 1.173 0.020 -14.291 1.00 97.19 108 GLU A C 1
ATOM 796 O O . GLU A 1 108 ? 1.143 -1.071 -14.857 1.00 97.19 108 GLU A O 1
ATOM 801 N N . LEU A 1 109 ? 0.561 1.089 -14.802 1.00 96.94 109 LEU A N 1
ATOM 802 C CA . LEU A 1 109 ? -0.128 1.053 -16.097 1.00 96.94 109 LEU A CA 1
ATOM 803 C C . LEU A 1 109 ? 0.780 1.490 -17.246 1.00 96.94 109 LEU A C 1
ATOM 805 O O . LEU A 1 109 ? 0.586 1.069 -18.383 1.00 96.94 109 LEU A O 1
ATOM 809 N N . PHE A 1 110 ? 1.743 2.361 -16.956 1.00 94.31 110 PHE A N 1
ATOM 810 C CA . PHE A 1 110 ? 2.671 2.903 -17.931 1.00 94.31 110 PHE A CA 1
ATOM 811 C C . PHE A 1 110 ? 3.951 3.367 -17.240 1.00 94.31 110 PHE A C 1
ATOM 813 O O . PHE A 1 110 ? 3.898 3.974 -16.168 1.00 94.31 110 PHE A O 1
ATOM 820 N N . ARG A 1 111 ? 5.080 3.130 -17.907 1.00 88.50 111 ARG A N 1
ATOM 821 C CA . ARG A 1 111 ? 6.412 3.599 -17.535 1.00 88.50 111 ARG A CA 1
ATOM 822 C C . ARG A 1 111 ? 7.119 4.032 -18.817 1.00 88.50 111 ARG A C 1
ATOM 824 O O . ARG A 1 111 ? 7.092 3.283 -19.791 1.00 88.50 111 ARG A O 1
ATOM 831 N N . GLY A 1 112 ? 7.644 5.256 -18.819 1.00 83.75 112 GLY A N 1
ATOM 832 C CA . GLY A 1 112 ? 8.262 5.891 -19.991 1.00 83.75 112 GLY A CA 1
ATOM 833 C C . GLY A 1 112 ? 9.513 5.186 -20.488 1.00 83.75 112 GLY A C 1
ATOM 834 O O . GLY A 1 112 ? 10.268 4.667 -19.635 1.00 83.75 112 GLY A O 1
#